Protein AF-A0A4R1WZP2-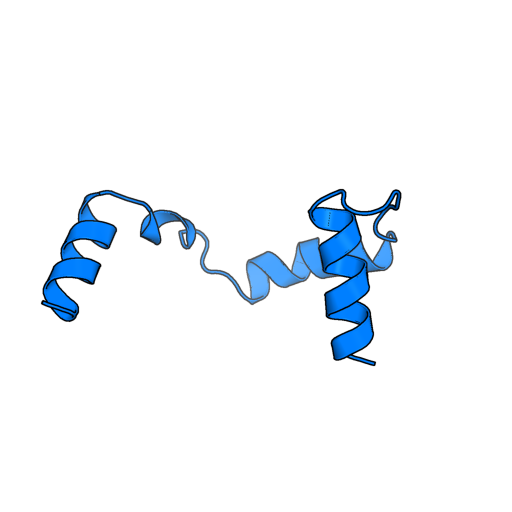F1 (afdb_monomer_lite)

Radius of gyration: 16.24 Å; chains: 1; bounding box: 35×24×42 Å

Foldseek 3Di:
DVVVCCVVVVCCVVVVDDDDDDPVRVVCCVVVCVVPDDPCNVCCPPPVVVVVVVVVVD

Secondary structure (DSSP, 8-state):
-HHHHHHHHHHHHTTSS-----HHHHHHHHHHHHHHS-TTGGGGGSHHHHHHHHHHH-

pLDDT: mean 96.7, std 2.71, range [80.38, 98.44]

Sequence (58 aa):
FLLGHMNVLGAVIFKEVDGVFSDACNKAIEFGIPALMRDDWKNVFEPQEIAESIRRIT

Structure (mmCIF, N/CA/C/O backbone):
data_AF-A0A4R1WZP2-F1
#
_entry.id   AF-A0A4R1WZP2-F1
#
loop_
_atom_site.group_PDB
_atom_site.id
_atom_site.type_symbol
_atom_site.label_atom_id
_atom_site.label_alt_id
_atom_site.label_comp_id
_atom_site.label_asym_id
_atom_site.label_entity_id
_atom_site.label_seq_id
_atom_site.pdbx_PDB_ins_code
_atom_site.Cartn_x
_atom_site.Cartn_y
_atom_site.Cartn_z
_atom_site.occupancy
_atom_site.B_iso_or_equiv
_atom_site.auth_seq_id
_atom_site.auth_comp_id
_atom_site.auth_asym_id
_atom_site.auth_atom_id
_atom_site.pdbx_PDB_model_num
ATOM 1 N N . PHE A 1 1 ? 18.503 -7.259 -3.148 1.00 80.38 1 PHE A N 1
ATOM 2 C CA . PHE A 1 1 ? 17.396 -7.000 -4.092 1.00 80.38 1 PHE A CA 1
ATOM 3 C C . PHE A 1 1 ? 16.156 -6.465 -3.366 1.00 80.38 1 PHE A C 1
ATOM 5 O O . PHE A 1 1 ? 15.914 -5.274 -3.484 1.00 80.38 1 PHE A O 1
ATOM 12 N N . LEU A 1 2 ? 15.442 -7.257 -2.548 1.00 89.50 2 LEU A N 1
ATOM 13 C CA . LEU A 1 2 ? 14.181 -6.852 -1.887 1.00 89.50 2 LEU A CA 1
ATOM 14 C C . LEU A 1 2 ? 14.278 -5.580 -1.019 1.00 89.50 2 LEU A C 1
ATOM 16 O O . LEU A 1 2 ? 13.551 -4.623 -1.260 1.00 89.50 2 LEU A O 1
ATOM 20 N N . LEU A 1 3 ? 15.205 -5.541 -0.053 1.00 93.88 3 LEU A N 1
ATOM 21 C CA . LEU A 1 3 ? 15.368 -4.391 0.855 1.00 93.88 3 LEU A CA 1
ATOM 22 C C . LEU A 1 3 ? 15.664 -3.078 0.107 1.00 93.88 3 LEU A C 1
ATOM 24 O O . LEU A 1 3 ? 15.149 -2.030 0.475 1.00 93.88 3 LEU A O 1
ATOM 28 N N . GLY A 1 4 ? 16.435 -3.144 -0.985 1.00 94.12 4 GLY A N 1
ATOM 29 C CA . GLY A 1 4 ? 16.711 -1.979 -1.831 1.00 94.12 4 GLY A CA 1
ATOM 30 C C . GLY A 1 4 ? 15.471 -1.470 -2.570 1.00 94.12 4 GLY A C 1
ATOM 31 O O . GLY A 1 4 ? 15.268 -0.262 -2.642 1.00 94.12 4 GLY A O 1
ATOM 32 N N . HIS A 1 5 ? 14.616 -2.379 -3.054 1.00 94.94 5 HIS A N 1
ATOM 33 C CA . HIS A 1 5 ? 13.353 -2.005 -3.697 1.00 94.94 5 HIS A CA 1
ATOM 34 C C . HIS A 1 5 ? 12.382 -1.383 -2.693 1.00 94.94 5 HIS A C 1
ATOM 36 O O . HIS A 1 5 ? 11.797 -0.354 -3.001 1.00 94.94 5 HIS A O 1
ATOM 42 N N . MET A 1 6 ? 12.259 -1.931 -1.478 1.00 96.31 6 MET A N 1
ATOM 43 C CA . MET A 1 6 ? 11.417 -1.314 -0.443 1.00 96.31 6 MET A CA 1
ATOM 44 C C . MET A 1 6 ? 11.867 0.115 -0.119 1.00 96.31 6 MET A C 1
ATOM 46 O O . MET A 1 6 ? 11.026 1.000 0.002 1.00 96.31 6 MET A O 1
ATOM 50 N N . ASN A 1 7 ? 13.182 0.350 -0.047 1.00 97.06 7 ASN A N 1
ATOM 51 C CA . ASN A 1 7 ? 13.728 1.673 0.236 1.00 97.06 7 ASN A CA 1
ATOM 52 C C . ASN A 1 7 ? 13.393 2.693 -0.867 1.00 97.06 7 ASN A C 1
ATOM 54 O O . ASN A 1 7 ? 12.794 3.728 -0.592 1.00 97.06 7 ASN A O 1
ATOM 58 N N . VAL A 1 8 ? 13.737 2.394 -2.127 1.00 96.19 8 VAL A N 1
ATOM 59 C CA . VAL A 1 8 ? 13.535 3.349 -3.234 1.00 96.19 8 VAL A CA 1
ATOM 60 C C . VAL A 1 8 ? 12.057 3.530 -3.588 1.00 96.19 8 VAL A C 1
ATOM 62 O O . VAL A 1 8 ? 11.625 4.656 -3.816 1.00 96.19 8 VAL A O 1
ATOM 65 N N . LEU A 1 9 ? 11.260 2.453 -3.589 1.00 97.00 9 LEU A N 1
ATOM 66 C CA . LEU A 1 9 ? 9.828 2.544 -3.885 1.00 97.00 9 LEU A CA 1
ATOM 67 C C . LEU A 1 9 ? 9.103 3.346 -2.801 1.00 97.00 9 LEU A C 1
ATOM 69 O O . LEU A 1 9 ? 8.274 4.191 -3.127 1.00 97.00 9 LEU A O 1
ATOM 73 N N . GLY A 1 10 ? 9.448 3.121 -1.528 1.00 97.25 10 GLY A N 1
ATOM 74 C CA . GLY A 1 10 ? 8.916 3.895 -0.409 1.00 97.25 10 GLY A CA 1
ATOM 75 C C . GLY A 1 10 ? 9.276 5.377 -0.514 1.00 97.25 10 GLY A C 1
ATOM 76 O O . GLY A 1 10 ? 8.384 6.220 -0.453 1.00 97.25 10 GLY A O 1
ATOM 77 N N . ALA A 1 11 ? 10.553 5.695 -0.743 1.00 97.81 11 ALA A N 1
ATOM 78 C CA . ALA A 1 11 ? 11.017 7.076 -0.868 1.00 97.81 11 ALA A CA 1
ATOM 79 C C . ALA A 1 11 ? 10.296 7.842 -1.994 1.00 97.81 11 ALA A C 1
ATOM 81 O O . ALA A 1 11 ? 9.905 8.990 -1.800 1.00 97.81 11 ALA A O 1
ATOM 82 N N . VAL A 1 12 ? 10.050 7.197 -3.140 1.00 97.56 12 VAL A N 1
ATOM 83 C CA . VAL A 1 12 ? 9.302 7.800 -4.257 1.00 97.56 12 VAL A CA 1
ATOM 84 C C . VAL A 1 12 ? 7.811 7.964 -3.926 1.00 97.56 12 VAL A C 1
ATOM 86 O O . VAL A 1 12 ? 7.260 9.040 -4.143 1.00 97.56 12 VAL A O 1
ATOM 89 N N . ILE A 1 13 ? 7.144 6.945 -3.359 1.00 97.44 13 ILE A N 1
ATOM 90 C CA . ILE A 1 13 ? 5.709 7.020 -2.996 1.00 97.44 13 ILE A CA 1
ATOM 91 C C . ILE A 1 13 ? 5.446 8.151 -2.001 1.00 97.44 13 ILE A C 1
ATOM 93 O O . ILE A 1 13 ? 4.483 8.905 -2.154 1.00 97.44 13 ILE A O 1
ATOM 97 N N . PHE A 1 14 ? 6.296 8.265 -0.982 1.00 97.75 14 PHE A N 1
ATOM 98 C CA . PHE A 1 14 ? 6.150 9.258 0.080 1.00 97.75 14 PHE A CA 1
ATOM 99 C C . PHE A 1 14 ? 6.801 10.607 -0.252 1.00 97.75 14 PHE A C 1
ATOM 101 O O . PHE A 1 14 ? 6.768 11.504 0.586 1.00 97.75 14 PHE A O 1
ATOM 108 N N . LYS A 1 15 ? 7.306 10.779 -1.483 1.00 96.56 15 LYS A N 1
ATOM 109 C CA . LYS A 1 15 ? 7.904 12.025 -1.994 1.00 96.56 15 LYS A CA 1
ATOM 110 C C . LYS A 1 15 ? 9.126 12.506 -1.202 1.00 96.56 15 LYS A C 1
ATOM 112 O O . LYS A 1 15 ? 9.391 13.701 -1.147 1.00 96.56 15 LYS A O 1
ATOM 117 N N . GLU A 1 16 ? 9.869 11.577 -0.611 1.00 97.94 16 GLU A N 1
ATOM 118 C CA . GLU A 1 16 ? 11.163 11.865 0.019 1.00 97.94 16 GLU A CA 1
ATOM 119 C C . GLU A 1 16 ? 12.233 12.169 -1.041 1.00 97.94 16 GLU A C 1
ATOM 121 O O . GLU A 1 16 ? 13.164 12.933 -0.806 1.00 97.94 16 GLU A O 1
ATOM 126 N N . VAL A 1 17 ? 12.089 11.582 -2.233 1.00 96.62 17 VAL A N 1
ATOM 127 C CA . VAL A 1 17 ? 12.954 11.832 -3.390 1.00 96.62 17 VAL A CA 1
ATOM 128 C C . VAL A 1 17 ? 12.119 12.001 -4.65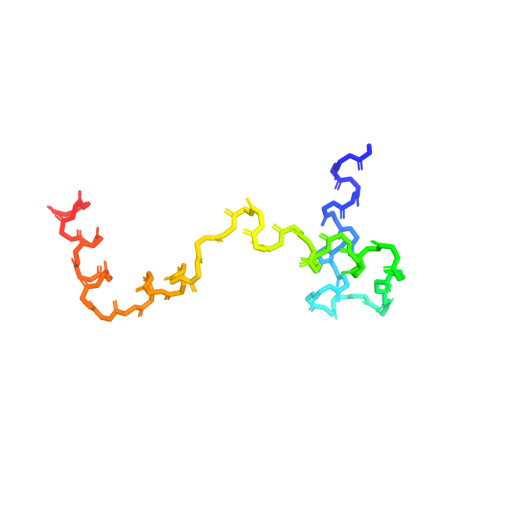4 1.00 96.62 17 VAL A C 1
ATOM 130 O O . VAL A 1 17 ? 11.087 11.344 -4.818 1.00 96.62 17 VAL A O 1
ATOM 133 N N . ASP A 1 18 ? 12.595 12.838 -5.575 1.00 95.88 18 ASP A N 1
ATOM 134 C CA . ASP A 1 18 ? 11.993 12.962 -6.900 1.00 95.88 18 ASP A CA 1
ATOM 135 C C . ASP A 1 18 ? 12.204 11.675 -7.707 1.00 95.88 18 ASP A C 1
ATOM 137 O O . ASP A 1 18 ? 13.317 11.161 -7.843 1.00 95.88 18 ASP A O 1
ATOM 141 N N . GLY A 1 19 ? 11.119 11.153 -8.272 1.00 93.69 19 GLY A N 1
ATOM 142 C CA . GLY A 1 19 ? 11.145 9.943 -9.079 1.00 93.69 19 GLY A CA 1
ATOM 143 C C . GLY A 1 19 ? 9.755 9.529 -9.535 1.00 93.69 19 GLY A C 1
ATOM 144 O O . GLY A 1 19 ? 8.740 10.015 -9.038 1.00 93.69 19 GLY A O 1
ATOM 145 N N . VAL A 1 20 ? 9.711 8.612 -10.497 1.00 94.94 20 VAL A N 1
ATOM 146 C CA . VAL A 1 20 ? 8.471 8.002 -10.985 1.00 94.94 20 VAL A CA 1
ATOM 147 C C . VAL A 1 20 ? 8.626 6.492 -11.040 1.00 94.94 20 VAL A C 1
ATOM 149 O O . VAL A 1 20 ? 9.725 5.964 -11.221 1.00 94.94 20 VAL A O 1
ATOM 152 N N . PHE A 1 21 ? 7.512 5.786 -10.900 1.00 96.56 21 PHE A N 1
ATOM 153 C CA . PHE A 1 21 ? 7.472 4.355 -11.157 1.00 96.56 21 PHE A CA 1
ATOM 154 C C . PHE A 1 21 ? 7.542 4.082 -12.652 1.00 96.56 21 PHE A C 1
ATOM 156 O O . PHE A 1 21 ? 6.895 4.762 -13.446 1.00 96.56 21 PHE A O 1
ATOM 163 N N . SER A 1 22 ? 8.327 3.072 -13.025 1.00 96.12 22 SER A N 1
ATOM 164 C CA . SER A 1 22 ? 8.377 2.597 -14.405 1.00 96.12 22 SER A CA 1
ATOM 165 C C . SER A 1 22 ? 7.036 1.993 -14.821 1.00 96.12 22 SER A C 1
ATOM 167 O O . SER A 1 22 ? 6.271 1.512 -13.981 1.00 96.12 22 SER A O 1
ATOM 169 N N . ASP A 1 23 ? 6.782 1.932 -16.127 1.00 97.75 23 ASP A N 1
ATOM 170 C CA . ASP A 1 23 ? 5.561 1.327 -16.673 1.00 97.75 23 ASP A CA 1
ATOM 171 C C . ASP A 1 23 ? 5.368 -0.116 -16.189 1.00 97.75 23 ASP A C 1
ATOM 173 O O . ASP A 1 23 ? 4.267 -0.508 -15.807 1.00 97.75 23 ASP A O 1
ATOM 177 N N . ALA A 1 24 ? 6.454 -0.892 -16.116 1.00 97.06 24 ALA A N 1
ATOM 178 C CA . ALA A 1 24 ? 6.426 -2.252 -15.583 1.00 97.06 24 ALA A CA 1
ATOM 179 C C . ALA A 1 24 ? 6.036 -2.295 -14.094 1.00 97.06 24 ALA A C 1
ATOM 181 O O . ALA A 1 24 ? 5.274 -3.171 -13.687 1.00 97.06 24 ALA A O 1
ATOM 182 N N . CYS A 1 25 ? 6.514 -1.344 -13.283 1.00 96.75 25 CYS A N 1
ATOM 183 C CA . CYS A 1 25 ? 6.133 -1.238 -11.874 1.00 96.75 25 CYS A CA 1
ATOM 184 C C . CYS A 1 25 ? 4.650 -0.870 -11.725 1.00 96.75 25 CYS A C 1
ATOM 186 O O . CYS A 1 25 ? 3.944 -1.484 -10.928 1.00 96.75 25 CYS A O 1
ATOM 188 N N . ASN A 1 26 ? 4.151 0.072 -12.529 1.00 97.69 26 ASN A N 1
ATOM 189 C CA . ASN A 1 26 ? 2.732 0.437 -12.528 1.00 97.69 26 ASN A CA 1
ATOM 190 C C . ASN A 1 26 ? 1.846 -0.734 -12.974 1.00 97.69 26 ASN A C 1
ATOM 192 O O . ASN A 1 26 ? 0.822 -1.004 -12.348 1.00 97.69 26 ASN A O 1
ATOM 196 N N . LYS A 1 27 ? 2.276 -1.498 -13.987 1.00 98.06 27 LYS A N 1
ATOM 197 C CA . LYS A 1 27 ? 1.580 -2.716 -14.416 1.00 98.06 27 LYS A CA 1
ATOM 198 C C . LYS A 1 27 ? 1.568 -3.773 -13.312 1.00 98.06 27 LYS A C 1
ATOM 200 O O . LYS A 1 27 ? 0.540 -4.394 -13.078 1.00 98.06 27 LYS A O 1
ATOM 205 N N . ALA A 1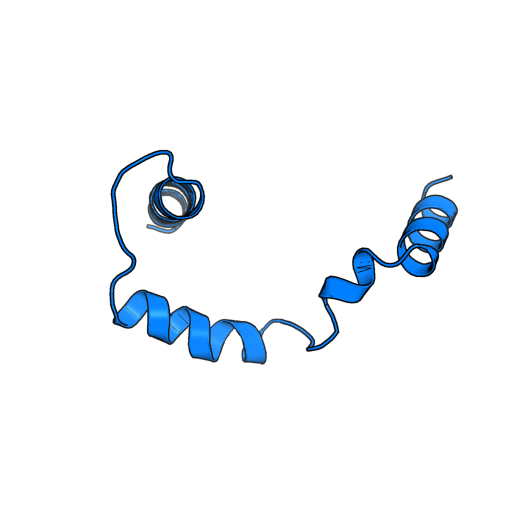 28 ? 2.666 -3.946 -12.576 1.00 97.69 28 ALA A N 1
ATOM 206 C CA . ALA A 1 28 ? 2.698 -4.857 -11.433 1.00 97.69 28 ALA A CA 1
ATOM 207 C C . ALA A 1 28 ? 1.681 -4.467 -10.344 1.00 97.69 28 ALA A C 1
ATOM 209 O O . ALA A 1 28 ? 1.059 -5.348 -9.758 1.00 97.69 28 ALA A O 1
ATOM 210 N N . ILE A 1 29 ? 1.459 -3.170 -10.108 1.00 96.88 29 ILE A N 1
ATOM 211 C CA . ILE A 1 29 ? 0.444 -2.675 -9.161 1.00 96.88 29 ILE A CA 1
ATOM 212 C C . ILE A 1 29 ? -0.975 -2.953 -9.678 1.00 96.88 29 ILE A C 1
ATOM 214 O O . ILE A 1 29 ? -1.810 -3.437 -8.915 1.00 96.88 29 ILE A O 1
ATOM 218 N N . GLU A 1 30 ? -1.233 -2.701 -10.967 1.00 98.06 30 GLU A N 1
ATOM 219 C CA . GLU A 1 30 ? -2.539 -2.906 -11.617 1.00 98.06 30 GLU A CA 1
ATOM 220 C C . GLU A 1 30 ? -3.066 -4.338 -11.431 1.00 98.06 30 GLU A C 1
ATOM 222 O O . GLU A 1 30 ? -4.229 -4.521 -11.083 1.00 98.06 30 GLU A O 1
ATOM 227 N N . PHE A 1 31 ? -2.211 -5.352 -11.604 1.00 97.94 31 PHE A N 1
ATOM 228 C CA . PHE A 1 31 ? -2.593 -6.758 -11.402 1.00 97.94 31 PHE A CA 1
ATOM 229 C C . PHE A 1 31 ? -2.382 -7.233 -9.964 1.00 97.94 31 PHE A C 1
ATOM 231 O O . PHE A 1 31 ? -3.082 -8.133 -9.502 1.00 97.94 31 PHE A O 1
ATOM 238 N N . GLY A 1 32 ? -1.419 -6.646 -9.254 1.00 97.75 32 GLY A N 1
ATOM 239 C CA . GLY A 1 32 ? -1.064 -7.041 -7.898 1.00 97.75 32 GLY A CA 1
ATOM 240 C C . GLY A 1 32 ? -2.141 -6.689 -6.879 1.00 97.75 32 GLY A C 1
ATOM 241 O O . GLY A 1 32 ? -2.444 -7.518 -6.025 1.00 97.75 32 GLY A O 1
ATOM 242 N N . ILE A 1 33 ? -2.753 -5.501 -6.976 1.00 97.19 33 ILE A N 1
ATOM 243 C CA . ILE A 1 33 ? -3.789 -5.081 -6.020 1.00 97.19 33 ILE A CA 1
ATOM 244 C C . ILE A 1 33 ? -4.989 -6.045 -6.042 1.00 97.19 33 ILE A C 1
ATOM 246 O O . ILE A 1 33 ? -5.283 -6.586 -4.979 1.00 97.19 33 ILE A O 1
ATOM 250 N N . PRO A 1 34 ? -5.639 -6.348 -7.185 1.00 97.25 34 PRO A N 1
ATOM 251 C CA . PRO A 1 34 ? -6.780 -7.271 -7.205 1.00 97.25 34 PRO A CA 1
ATOM 252 C C . PRO A 1 34 ? -6.416 -8.719 -6.852 1.00 97.25 34 PRO A C 1
ATOM 254 O O . PRO A 1 34 ? -7.249 -9.460 -6.344 1.00 97.25 34 PRO A O 1
ATOM 257 N N . ALA A 1 35 ? -5.179 -9.147 -7.127 1.00 97.81 35 ALA A N 1
ATOM 258 C CA . ALA A 1 35 ? -4.731 -10.502 -6.805 1.00 97.81 35 ALA A CA 1
ATOM 259 C C . ALA A 1 35 ? -4.444 -10.708 -5.306 1.00 97.81 35 ALA A C 1
ATOM 261 O O . ALA A 1 35 ? -4.475 -11.844 -4.834 1.00 97.81 35 ALA A O 1
ATOM 262 N N . LEU A 1 36 ? -4.127 -9.635 -4.569 1.00 97.62 36 LEU A N 1
ATOM 263 C CA . LEU A 1 36 ? -3.685 -9.699 -3.171 1.00 97.62 36 LEU A CA 1
ATOM 264 C C . LEU A 1 36 ? -4.695 -9.117 -2.178 1.00 97.62 36 LEU A C 1
ATOM 266 O O . LEU A 1 36 ? -4.809 -9.614 -1.059 1.00 97.62 36 LEU A O 1
ATOM 270 N N . MET A 1 37 ? -5.389 -8.045 -2.553 1.00 97.88 37 MET A N 1
ATOM 271 C CA . MET A 1 37 ? -6.252 -7.281 -1.658 1.00 97.88 37 MET A CA 1
ATOM 272 C C . MET A 1 37 ? -7.708 -7.668 -1.884 1.00 97.88 37 MET A C 1
ATOM 274 O O . MET A 1 37 ? -8.167 -7.754 -3.019 1.00 97.88 37 MET A O 1
ATOM 278 N N . ARG A 1 38 ? -8.464 -7.841 -0.798 1.00 97.50 38 ARG A N 1
ATOM 279 C CA . ARG A 1 38 ? -9.928 -7.877 -0.892 1.00 97.50 38 ARG A CA 1
ATOM 280 C C . ARG A 1 38 ? -10.450 -6.509 -1.328 1.00 97.50 38 ARG A C 1
ATOM 282 O O . ARG A 1 38 ? -9.910 -5.496 -0.890 1.00 97.50 38 ARG A O 1
ATOM 289 N N . ASP A 1 39 ? -11.531 -6.471 -2.102 1.00 97.38 39 ASP A N 1
ATOM 290 C CA . ASP A 1 39 ? -12.132 -5.214 -2.584 1.00 97.38 39 ASP A CA 1
ATOM 291 C C . ASP A 1 39 ? -12.531 -4.261 -1.443 1.00 97.38 39 ASP A C 1
ATOM 293 O O . ASP A 1 39 ? -12.435 -3.041 -1.567 1.00 97.38 39 ASP A O 1
ATOM 297 N N . ASP A 1 40 ? -12.924 -4.828 -0.302 1.00 97.12 40 ASP A N 1
ATOM 298 C CA . ASP A 1 40 ? -13.388 -4.136 0.898 1.00 97.12 40 ASP A CA 1
ATOM 299 C C . ASP A 1 40 ? -12.281 -3.884 1.936 1.00 97.12 40 ASP A C 1
ATOM 301 O O . ASP A 1 40 ? -12.575 -3.536 3.077 1.00 97.12 40 ASP A O 1
ATOM 305 N N . TRP A 1 41 ? -10.999 -4.038 1.577 1.00 97.62 41 TRP A N 1
ATOM 306 C CA . TRP A 1 41 ? -9.896 -3.984 2.548 1.00 97.62 41 TRP A CA 1
ATOM 307 C C . TRP A 1 41 ? -9.842 -2.688 3.372 1.00 97.62 41 TRP A C 1
ATOM 309 O O . TRP A 1 41 ? -9.338 -2.703 4.491 1.00 97.62 41 TRP A O 1
ATOM 319 N N . LYS A 1 42 ? -10.353 -1.567 2.843 1.00 97.69 42 LYS A N 1
ATOM 320 C CA . LYS A 1 42 ? -10.392 -0.276 3.553 1.00 97.69 42 LYS A CA 1
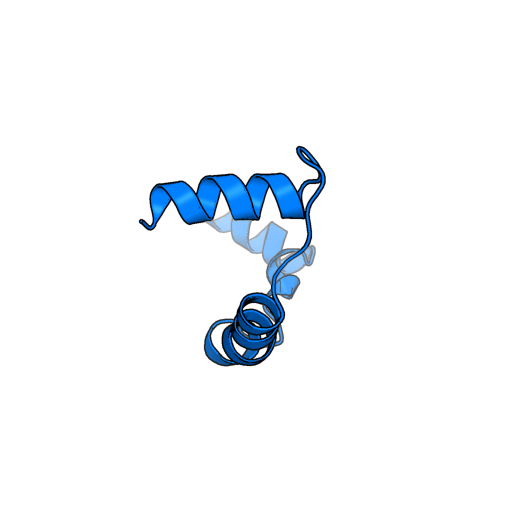ATOM 321 C C . LYS A 1 42 ? -11.438 -0.222 4.667 1.00 97.69 42 LYS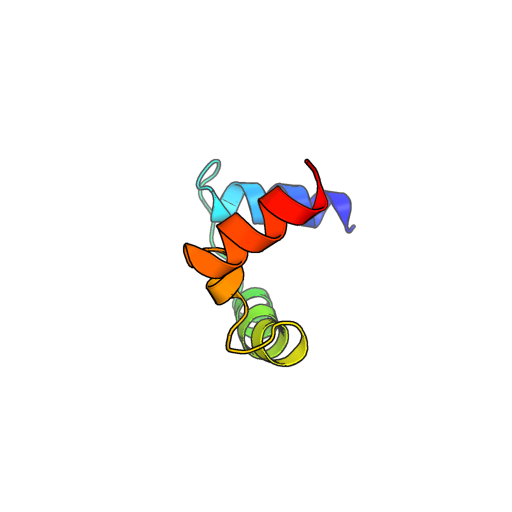 A C 1
ATOM 323 O O . LYS A 1 42 ? -11.360 0.687 5.488 1.00 97.69 42 LYS A O 1
ATOM 328 N N . ASN A 1 43 ? -12.349 -1.193 4.752 1.00 98.06 43 ASN A N 1
ATOM 329 C CA . ASN A 1 43 ? -13.356 -1.245 5.812 1.00 98.06 43 ASN A CA 1
ATOM 330 C C . ASN A 1 43 ? -12.733 -1.338 7.210 1.00 98.06 43 ASN A C 1
ATOM 332 O O . ASN A 1 43 ? -13.368 -0.963 8.184 1.00 98.06 43 ASN A O 1
ATOM 336 N N . VAL A 1 44 ? -11.466 -1.751 7.319 1.00 97.44 44 VAL A N 1
ATOM 337 C CA . VAL A 1 44 ? -10.701 -1.726 8.579 1.00 97.44 44 VAL A CA 1
ATOM 338 C C . VAL A 1 44 ? -10.637 -0.340 9.240 1.00 97.44 44 VAL A C 1
ATOM 340 O O . VAL A 1 44 ? -10.299 -0.246 10.416 1.00 97.44 44 VAL A O 1
ATOM 343 N N . PHE A 1 45 ? -10.947 0.733 8.504 1.00 98.19 45 PHE A N 1
ATOM 344 C CA . PHE A 1 45 ? -11.027 2.098 9.025 1.00 98.19 45 PHE A CA 1
ATOM 345 C C . PHE A 1 45 ? -12.449 2.533 9.424 1.00 98.19 45 PHE A C 1
ATOM 347 O O . PHE A 1 45 ? -12.619 3.649 9.914 1.00 98.19 45 PHE A O 1
ATOM 354 N N . GLU A 1 46 ? -13.466 1.688 9.237 1.00 98.44 46 GLU A N 1
ATOM 355 C CA . GLU A 1 46 ? -14.835 1.990 9.660 1.00 98.44 46 GLU A CA 1
ATOM 356 C C . GLU A 1 46 ? -14.949 1.973 11.194 1.00 98.44 46 GLU A C 1
ATOM 358 O O . GLU A 1 46 ? -14.344 1.114 11.848 1.00 98.44 46 GLU A O 1
ATOM 363 N N . PRO A 1 47 ? -15.747 2.872 11.806 1.00 98.38 47 PRO A N 1
ATOM 364 C CA . PRO A 1 47 ? -15.846 2.982 13.264 1.00 98.38 47 PRO A CA 1
ATOM 365 C C . PRO A 1 47 ? -16.160 1.659 13.975 1.00 98.38 47 PRO A C 1
ATOM 367 O O . PRO A 1 47 ? -15.646 1.401 15.062 1.00 98.38 47 PRO A O 1
ATOM 370 N N . GLN A 1 48 ? -16.993 0.815 13.364 1.00 98.00 48 GLN A N 1
ATOM 371 C CA . GLN A 1 48 ? -17.394 -0.480 13.908 1.00 98.00 48 GLN A CA 1
ATOM 372 C C . GLN A 1 48 ? -16.237 -1.491 13.898 1.00 98.00 48 GLN A C 1
ATOM 374 O O . GLN A 1 48 ? -16.017 -2.162 14.904 1.00 98.00 48 GLN A O 1
ATOM 379 N N . GLU A 1 49 ? -15.475 -1.571 12.803 1.00 98.00 49 GLU A N 1
ATOM 380 C CA . GLU A 1 49 ? -14.309 -2.461 12.675 1.00 98.00 49 GLU A CA 1
ATOM 381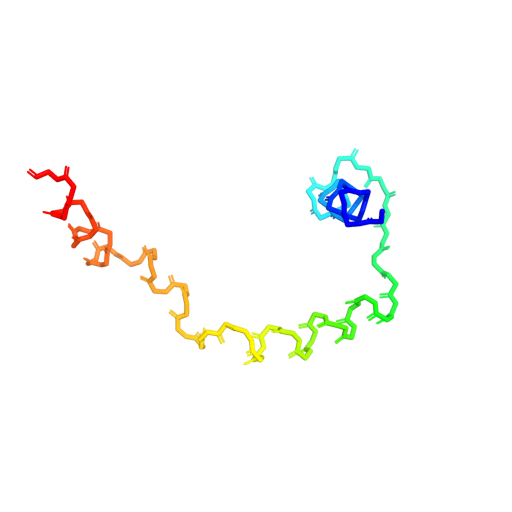 C C . GLU A 1 49 ? -13.181 -2.036 13.626 1.00 98.00 49 GLU A C 1
ATOM 383 O O . GLU A 1 49 ? -12.528 -2.874 14.259 1.00 98.00 49 GLU A O 1
ATOM 388 N N . ILE A 1 50 ? -12.999 -0.723 13.808 1.00 98.25 50 ILE A N 1
ATOM 389 C CA . ILE A 1 50 ? -12.065 -0.168 14.793 1.00 98.25 50 ILE A CA 1
ATOM 390 C C . ILE A 1 50 ? -12.499 -0.541 16.217 1.00 98.25 50 ILE A C 1
ATOM 392 O O . ILE A 1 50 ? -11.681 -1.041 16.991 1.00 98.25 50 ILE A O 1
ATOM 396 N N . ALA A 1 51 ? -13.771 -0.331 16.576 1.00 98.25 51 ALA A N 1
ATOM 397 C CA . ALA A 1 51 ? -14.285 -0.658 17.908 1.00 98.25 51 ALA A CA 1
ATOM 398 C C . ALA A 1 51 ? -14.135 -2.154 18.228 1.00 98.25 51 ALA A C 1
ATOM 400 O O . ALA A 1 51 ? -13.718 -2.523 19.327 1.00 98.25 51 ALA A O 1
ATOM 401 N N . GLU A 1 52 ? -14.412 -3.010 17.246 1.00 98.19 52 GLU A N 1
ATOM 402 C CA . GLU A 1 52 ? -14.225 -4.451 17.365 1.00 98.19 52 GLU A CA 1
ATOM 403 C C . GLU A 1 52 ? -12.748 -4.832 17.528 1.00 98.19 52 GLU A C 1
ATOM 405 O O . GLU A 1 52 ? -12.418 -5.699 18.337 1.00 98.19 52 GLU A O 1
ATOM 410 N N . SER A 1 53 ? -11.847 -4.157 16.811 1.00 97.81 53 SER A N 1
ATOM 411 C CA . SER A 1 53 ? -10.401 -4.359 16.943 1.00 97.81 53 SER A CA 1
ATOM 412 C C . SER A 1 53 ? -9.893 -3.974 18.336 1.00 97.81 53 SER A C 1
ATOM 414 O O . SER A 1 53 ? -9.103 -4.717 18.914 1.00 97.81 53 SER A O 1
ATOM 416 N N . ILE A 1 54 ? -10.388 -2.869 18.909 1.00 98.25 54 ILE A N 1
ATOM 417 C CA . ILE A 1 54 ? -10.061 -2.443 20.281 1.00 98.25 54 ILE A CA 1
ATOM 418 C C . ILE A 1 54 ? -10.545 -3.488 21.295 1.00 98.25 54 ILE A C 1
ATOM 420 O O . ILE A 1 54 ? -9.756 -3.938 22.121 1.00 98.25 54 ILE A O 1
ATOM 424 N N . ARG A 1 55 ? -11.795 -3.960 21.176 1.00 98.00 55 ARG A N 1
ATOM 425 C CA . ARG A 1 55 ? -12.386 -4.983 22.062 1.00 98.00 55 ARG A CA 1
ATOM 426 C C . ARG A 1 55 ? -11.594 -6.299 22.108 1.00 98.00 55 ARG A C 1
ATOM 428 O O . ARG A 1 55 ? -11.720 -7.055 23.061 1.00 98.00 55 ARG A O 1
ATOM 435 N N . ARG A 1 56 ? -10.802 -6.613 21.078 1.00 97.69 56 ARG A N 1
ATOM 436 C CA . ARG A 1 56 ? -9.969 -7.830 21.036 1.00 97.69 56 ARG A CA 1
ATOM 437 C C . ARG A 1 56 ? -8.649 -7.698 21.797 1.00 97.69 56 ARG A C 1
ATOM 439 O O . ARG A 1 56 ? -8.048 -8.722 22.108 1.00 97.69 56 ARG A O 1
ATOM 446 N N . ILE A 1 57 ? -8.183 -6.474 22.053 1.00 97.62 57 ILE A N 1
ATOM 447 C CA . ILE A 1 57 ? -6.892 -6.194 22.707 1.00 97.62 57 ILE A CA 1
ATOM 448 C C . ILE A 1 57 ? -7.033 -5.570 24.104 1.00 97.62 57 ILE A C 1
ATOM 450 O O . ILE A 1 57 ? -6.020 -5.373 24.775 1.00 97.62 57 ILE A O 1
ATOM 454 N N . THR A 1 58 ? -8.259 -5.262 24.533 1.00 91.69 58 THR A N 1
ATOM 455 C CA . THR A 1 58 ? -8.607 -4.752 25.871 1.00 91.69 58 THR A CA 1
ATOM 456 C C . THR A 1 58 ? -9.683 -5.617 26.496 1.00 91.69 58 THR A C 1
ATOM 458 O O . THR A 1 58 ? -9.519 -6.000 27.672 1.00 91.69 58 THR A O 1
#